Protein AF-A0A966CEV7-F1 (afdb_monomer)

Solvent-accessible surface area (backbone atoms only — not comparable to full-atom values): 8038 Å² total; per-residue (Å²): 135,84,71,71,87,75,64,82,84,81,87,84,82,66,83,84,57,85,49,71,55,57,51,48,42,56,50,51,54,57,57,72,70,43,98,61,86,79,63,83,60,47,79,41,91,29,47,68,70,46,43,52,49,51,46,52,55,30,58,78,68,70,49,92,58,48,44,35,20,41,31,73,88,71,55,26,42,35,39,64,58,75,40,73,43,98,85,72,44,80,38,60,55,68,48,66,74,73,73,96,43,69,70,57,53,52,53,49,52,53,50,51,49,53,49,50,57,50,52,57,50,56,53,54,53,54,58,63,72,76,106

Nearest PDB structures (foldseek):
  2nrw-assembly1_A  TM=8.795E-01  e=1.402E-06  Thermotoga maritima
  2nrx-assembly1_A  TM=8.727E-01  e=5.107E-06  Thermotoga maritima
  8b0q-assembly1_A  TM=8.334E-01  e=4.788E-06  Deinococcus radiodurans R1 = ATCC 13939 = DSM 20539
  2nrx-assembly2_B  TM=8.835E-01  e=5.812E-06  Thermotoga maritima
  2nrz-assembly2_B  TM=8.912E-01  e=9.137E-06  Thermotoga maritima

Structure (mmCIF, N/CA/C/O backbone):
data_AF-A0A966CEV7-F1
#
_entry.id   AF-A0A966CEV7-F1
#
loop_
_atom_site.group_PDB
_atom_site.id
_atom_site.type_symbol
_atom_site.label_atom_id
_atom_site.label_alt_id
_atom_site.label_comp_id
_atom_site.label_asym_id
_atom_site.label_entity_id
_atom_site.label_seq_id
_atom_site.pdbx_PDB_ins_code
_atom_site.Cartn_x
_atom_site.Cartn_y
_atom_site.Cartn_z
_atom_site.occupancy
_atom_site.B_iso_or_equiv
_atom_site.auth_seq_id
_atom_site.auth_comp_id
_atom_site.auth_asym_id
_atom_site.auth_atom_id
_atom_site.pdbx_PDB_model_num
ATOM 1 N N . TYR A 1 1 ? -16.537 -8.582 -8.380 1.00 64.12 1 TYR A N 1
ATOM 2 C CA . TYR A 1 1 ? -16.911 -7.346 -7.653 1.00 64.12 1 TYR A CA 1
ATOM 3 C C . TYR A 1 1 ? -16.034 -7.184 -6.419 1.00 64.12 1 TYR A C 1
ATOM 5 O O . TYR A 1 1 ? -15.551 -8.186 -5.912 1.00 64.12 1 TYR A O 1
ATOM 13 N N . VAL A 1 2 ? -15.790 -5.951 -5.955 1.00 87.06 2 VAL A N 1
ATOM 14 C CA . VAL A 1 2 ? -14.938 -5.692 -4.777 1.00 87.06 2 VAL A CA 1
ATOM 15 C C . VAL A 1 2 ? -15.721 -5.928 -3.481 1.00 87.06 2 VAL A C 1
ATOM 17 O O . VAL A 1 2 ? -16.786 -5.338 -3.298 1.00 87.06 2 VAL A O 1
ATOM 20 N N . ASP A 1 3 ? -15.185 -6.737 -2.564 1.00 93.75 3 ASP A N 1
ATOM 21 C CA . ASP A 1 3 ? -15.786 -6.955 -1.242 1.00 93.75 3 ASP A CA 1
ATOM 22 C C . ASP A 1 3 ? -15.453 -5.800 -0.280 1.00 93.75 3 ASP A C 1
ATOM 24 O O . ASP A 1 3 ? -14.403 -5.750 0.367 1.00 93.75 3 ASP A O 1
ATOM 28 N N . LYS A 1 4 ? -16.385 -4.848 -0.173 1.00 93.31 4 LYS A N 1
ATOM 29 C CA . LYS A 1 4 ? -16.250 -3.661 0.684 1.00 93.31 4 LYS A CA 1
ATOM 30 C C . LYS A 1 4 ? -16.255 -3.993 2.182 1.00 93.31 4 LYS A C 1
ATOM 32 O O . LYS A 1 4 ? -15.775 -3.175 2.968 1.00 93.31 4 LYS A O 1
ATOM 37 N N . LYS A 1 5 ? -16.753 -5.168 2.602 1.00 95.12 5 LYS A N 1
ATOM 38 C CA . LYS A 1 5 ? -16.759 -5.582 4.022 1.00 95.12 5 LYS A CA 1
ATOM 39 C C . LYS A 1 5 ? -15.344 -5.859 4.538 1.00 95.12 5 LYS A C 1
ATOM 41 O O . LYS A 1 5 ? -15.085 -5.751 5.738 1.00 95.12 5 LYS A O 1
ATOM 46 N N . GLN A 1 6 ? -14.403 -6.147 3.639 1.00 94.62 6 GLN A N 1
ATOM 47 C CA . GLN A 1 6 ? -12.996 -6.385 3.972 1.00 94.62 6 GLN A CA 1
ATOM 48 C C . GLN A 1 6 ? -12.175 -5.098 4.115 1.00 94.62 6 GLN A C 1
ATOM 50 O O . GLN A 1 6 ? -10.991 -5.150 4.447 1.00 94.62 6 GLN A O 1
ATOM 55 N N . TYR A 1 7 ? -12.768 -3.922 3.890 1.00 95.38 7 TYR A N 1
ATOM 56 C CA . TYR A 1 7 ? -12.031 -2.668 4.005 1.00 95.38 7 TYR A CA 1
ATOM 57 C C . TYR A 1 7 ? -11.647 -2.387 5.454 1.00 95.38 7 TYR A C 1
ATOM 59 O O . TYR A 1 7 ? -12.412 -2.625 6.391 1.00 95.38 7 TYR A O 1
ATOM 67 N N . ARG A 1 8 ? -10.435 -1.868 5.645 1.00 94.62 8 ARG A N 1
ATOM 68 C CA . ARG A 1 8 ? -9.874 -1.551 6.960 1.00 94.62 8 ARG A CA 1
ATOM 69 C C . ARG A 1 8 ? -9.186 -0.197 6.906 1.00 94.62 8 ARG A C 1
ATOM 71 O O . ARG A 1 8 ? -8.634 0.185 5.878 1.00 94.62 8 ARG A O 1
ATOM 78 N N . ARG A 1 9 ? -9.219 0.524 8.024 1.00 93.31 9 ARG A N 1
ATOM 79 C CA . ARG A 1 9 ? -8.486 1.777 8.227 1.00 93.31 9 ARG A CA 1
ATOM 80 C C . ARG A 1 9 ? -7.584 1.612 9.432 1.00 93.31 9 ARG A C 1
ATOM 82 O O . ARG A 1 9 ? -8.012 1.069 10.445 1.00 93.31 9 ARG A O 1
ATOM 89 N N . PHE A 1 10 ? -6.364 2.111 9.321 1.00 93.00 10 PHE A N 1
ATOM 90 C CA . PHE A 1 10 ? -5.415 2.138 10.420 1.00 93.00 10 PHE A CA 1
ATOM 91 C C . PHE A 1 10 ? -5.217 3.594 10.817 1.00 93.00 10 PHE A C 1
ATOM 93 O O . PHE A 1 10 ? -4.727 4.395 10.025 1.00 93.00 10 PHE A O 1
ATOM 100 N N . LYS A 1 11 ? -5.659 3.954 12.025 1.00 90.69 11 LYS A N 1
ATOM 101 C CA . LYS A 1 11 ? -5.344 5.260 12.602 1.00 90.69 11 LYS A CA 1
ATOM 102 C C . LYS A 1 11 ? -3.894 5.228 13.083 1.00 90.69 11 LYS A C 1
ATOM 104 O O . LYS A 1 11 ? -3.511 4.309 13.815 1.00 90.69 11 LYS A O 1
ATOM 109 N N . ILE A 1 12 ? -3.127 6.223 12.657 1.00 89.94 12 ILE A N 1
ATOM 110 C CA . ILE A 1 12 ? -1.740 6.434 13.061 1.00 89.94 12 ILE A CA 1
ATOM 111 C C . ILE A 1 12 ? -1.771 7.439 14.206 1.00 89.94 12 ILE A C 1
ATOM 113 O O . ILE A 1 12 ? -2.173 8.582 14.013 1.00 89.94 12 ILE A O 1
ATOM 117 N N . ASN A 1 13 ? -1.413 6.987 15.406 1.00 82.44 13 ASN A N 1
ATOM 118 C CA . ASN A 1 13 ? -1.429 7.822 16.613 1.00 82.44 13 ASN A CA 1
ATOM 119 C C . ASN A 1 13 ? -0.031 8.336 16.987 1.00 82.44 13 ASN A C 1
ATOM 121 O O . ASN A 1 13 ? 0.094 9.196 17.852 1.00 82.44 13 ASN A O 1
ATOM 125 N N . ASN A 1 14 ? 1.022 7.805 16.360 1.00 87.88 14 ASN A N 1
ATOM 126 C CA . ASN A 1 14 ? 2.389 8.200 16.659 1.00 87.88 14 ASN A CA 1
ATOM 127 C C . ASN A 1 14 ? 2.750 9.489 15.910 1.00 87.88 14 ASN A C 1
ATOM 129 O O . ASN A 1 14 ? 3.064 9.458 14.721 1.00 87.88 14 ASN A O 1
ATOM 133 N N . GLN A 1 15 ? 2.732 10.608 16.632 1.00 82.56 15 GLN A N 1
ATOM 134 C CA . GLN A 1 15 ? 3.059 11.934 16.100 1.00 82.56 15 GLN A CA 1
ATOM 135 C C . GLN A 1 15 ? 4.540 12.094 15.720 1.00 82.56 15 GLN A C 1
ATOM 137 O O . GLN A 1 15 ? 4.880 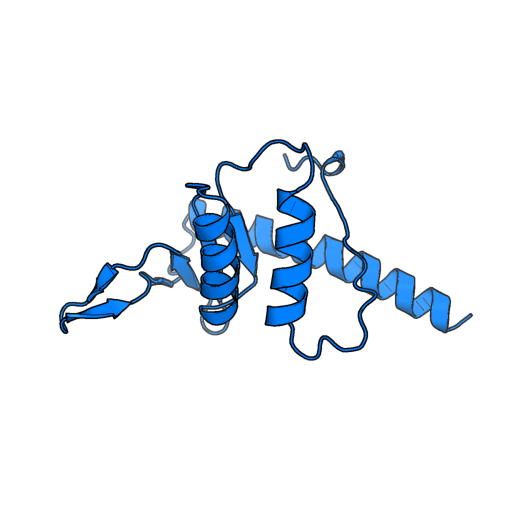13.026 15.002 1.00 82.56 15 GLN A O 1
ATOM 142 N N . LYS A 1 16 ? 5.423 11.178 16.150 1.00 90.12 16 LYS A N 1
ATOM 143 C CA . LYS A 1 16 ? 6.845 11.201 15.779 1.00 90.12 16 LYS A CA 1
ATOM 144 C C . LYS A 1 16 ? 7.101 10.736 14.339 1.00 90.12 16 LYS A C 1
ATOM 146 O O . LYS A 1 16 ? 8.191 10.971 13.837 1.00 90.12 16 LYS A O 1
ATOM 151 N N . LEU A 1 17 ? 6.140 10.071 13.684 1.00 90.50 17 LEU A N 1
ATOM 152 C CA . LEU A 1 17 ? 6.301 9.588 12.305 1.00 90.50 17 LEU A CA 1
ATOM 153 C C . LEU A 1 17 ? 6.109 10.736 11.312 1.00 90.50 17 LEU A C 1
ATOM 155 O O . LEU A 1 17 ? 4.987 11.209 11.108 1.00 90.50 17 LEU A O 1
ATOM 159 N N . GLN A 1 18 ? 7.191 11.155 10.665 1.00 86.81 18 GLN A N 1
ATOM 160 C CA . GLN A 1 18 ? 7.193 12.348 9.820 1.00 86.81 18 GLN A CA 1
ATOM 161 C C . GLN A 1 18 ? 6.856 12.006 8.367 1.00 86.81 18 GLN A C 1
ATOM 163 O O . GLN A 1 18 ? 6.082 12.717 7.719 1.00 86.81 18 GLN A O 1
ATOM 168 N N . SER A 1 19 ? 7.354 10.872 7.872 1.00 92.06 19 SER A N 1
ATOM 169 C CA . SER A 1 19 ? 7.233 10.472 6.470 1.00 92.06 19 SER A CA 1
ATOM 170 C C . SER A 1 19 ? 6.105 9.467 6.208 1.00 92.06 19 SER A C 1
ATOM 172 O O . SER A 1 19 ? 5.719 8.665 7.062 1.00 92.06 19 SER A O 1
ATOM 174 N N . ASP A 1 20 ? 5.602 9.455 4.971 1.00 89.81 20 ASP A N 1
ATOM 175 C CA . ASP A 1 20 ? 4.625 8.454 4.521 1.00 89.81 20 ASP A CA 1
ATOM 176 C C . ASP A 1 20 ? 5.190 7.030 4.524 1.00 89.81 20 ASP A C 1
ATOM 178 O O . ASP A 1 20 ? 4.448 6.070 4.720 1.00 89.81 20 ASP A O 1
ATOM 182 N N . VAL A 1 21 ? 6.503 6.885 4.336 1.00 94.44 21 VAL A N 1
ATOM 183 C CA . VAL A 1 21 ? 7.186 5.587 4.348 1.00 94.44 21 VAL A CA 1
ATOM 184 C C . VAL A 1 21 ? 7.180 4.984 5.753 1.00 94.44 21 VAL A C 1
ATOM 186 O O . VAL A 1 21 ? 6.824 3.818 5.917 1.00 94.44 21 VAL A O 1
ATOM 189 N N . GLU A 1 22 ? 7.485 5.775 6.782 1.00 95.00 22 GLU A N 1
ATOM 190 C CA . GLU A 1 22 ? 7.432 5.319 8.177 1.00 95.00 22 GLU A CA 1
ATOM 191 C C . GLU A 1 22 ? 6.006 4.960 8.606 1.00 95.00 22 GLU A C 1
ATOM 193 O O . GLU A 1 22 ? 5.768 3.932 9.244 1.00 95.00 22 GLU A O 1
ATOM 198 N N . ARG A 1 23 ? 5.038 5.791 8.208 1.00 94.94 23 ARG A N 1
ATOM 199 C CA . ARG A 1 23 ? 3.609 5.540 8.421 1.00 94.94 23 ARG A CA 1
ATOM 200 C C . ARG A 1 23 ? 3.164 4.234 7.761 1.00 94.94 23 ARG A C 1
ATOM 202 O O . ARG A 1 23 ? 2.482 3.421 8.383 1.00 94.94 23 ARG A O 1
ATOM 209 N N . LEU A 1 24 ? 3.590 3.989 6.522 1.00 95.12 24 LEU A N 1
ATOM 210 C CA . LEU A 1 24 ? 3.307 2.745 5.811 1.00 95.12 24 LEU A CA 1
ATOM 211 C C . LEU A 1 24 ? 3.943 1.532 6.502 1.00 95.12 24 LEU A C 1
ATOM 213 O O . LEU A 1 24 ? 3.285 0.500 6.637 1.00 95.12 24 LEU A O 1
ATOM 217 N N . HIS A 1 25 ? 5.188 1.657 6.967 1.00 95.69 25 HIS A N 1
ATOM 218 C CA . HIS A 1 25 ? 5.882 0.604 7.707 1.00 95.69 25 HIS A CA 1
ATOM 219 C C . HIS A 1 25 ? 5.101 0.179 8.963 1.00 95.69 25 HIS A C 1
ATOM 221 O O . HIS A 1 25 ? 4.845 -1.010 9.173 1.00 95.69 25 HIS A O 1
ATOM 227 N N . GLU A 1 26 ? 4.667 1.150 9.773 1.00 96.19 26 GLU A N 1
ATOM 228 C CA . GLU A 1 26 ? 3.883 0.916 10.994 1.00 96.19 26 GLU A CA 1
ATOM 229 C C . GLU A 1 26 ? 2.555 0.206 10.699 1.00 96.19 26 GLU A C 1
ATOM 231 O O . GLU A 1 26 ? 2.248 -0.832 11.301 1.00 96.19 26 GLU A O 1
ATOM 236 N N . VAL A 1 27 ? 1.799 0.708 9.718 1.00 96.00 27 VAL A N 1
ATOM 237 C CA . VAL A 1 27 ? 0.527 0.109 9.289 1.00 96.00 27 VAL A CA 1
ATOM 238 C C . VAL A 1 27 ? 0.723 -1.321 8.793 1.00 96.00 27 VAL A C 1
ATOM 240 O O . VAL A 1 27 ? -0.038 -2.218 9.168 1.00 96.00 27 VAL A O 1
ATOM 243 N N . MET A 1 28 ? 1.746 -1.563 7.974 1.00 96.44 28 MET A N 1
ATOM 244 C CA . MET A 1 28 ? 1.985 -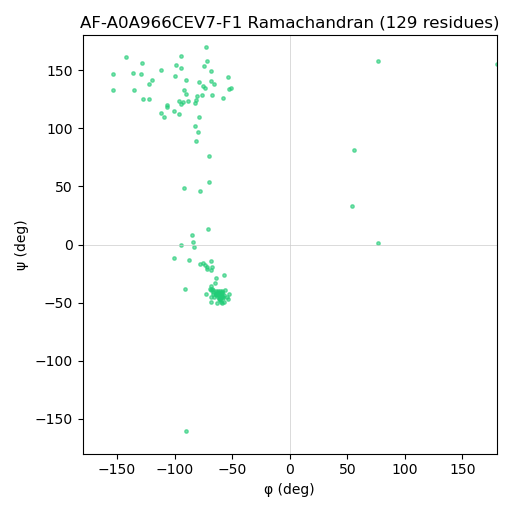2.875 7.376 1.00 96.44 28 MET A CA 1
ATOM 245 C C . MET A 1 28 ? 2.397 -3.919 8.409 1.00 96.44 28 MET A C 1
ATOM 247 O O . MET A 1 28 ? 1.874 -5.036 8.375 1.00 96.44 28 MET A O 1
ATOM 251 N N . ARG A 1 29 ? 3.224 -3.553 9.397 1.00 95.69 29 ARG A N 1
ATOM 252 C CA . ARG A 1 29 ? 3.510 -4.441 10.535 1.00 95.69 29 ARG A CA 1
ATOM 253 C C . ARG A 1 29 ? 2.253 -4.782 11.322 1.00 95.69 29 ARG A C 1
ATOM 255 O O . ARG A 1 29 ? 2.019 -5.951 11.626 1.00 95.69 29 ARG A O 1
ATOM 262 N N . ARG A 1 30 ? 1.416 -3.786 11.631 1.00 96.00 30 ARG A N 1
ATOM 263 C CA . ARG A 1 30 ? 0.160 -4.011 12.364 1.00 96.00 30 ARG A CA 1
ATOM 264 C C . ARG A 1 30 ? -0.800 -4.905 11.596 1.00 96.00 30 ARG A C 1
ATOM 266 O O . ARG A 1 30 ? -1.373 -5.805 12.204 1.00 96.00 30 ARG A O 1
ATOM 273 N N . ARG A 1 31 ? -0.948 -4.694 10.283 1.00 96.06 31 ARG A N 1
ATOM 274 C CA . ARG A 1 31 ? -1.766 -5.538 9.399 1.00 96.06 31 ARG A CA 1
ATOM 275 C C . ARG A 1 31 ? -1.276 -6.983 9.411 1.00 96.06 31 ARG A C 1
ATOM 277 O O . ARG A 1 31 ? -2.083 -7.886 9.585 1.00 96.06 31 ARG A O 1
ATOM 284 N N . LEU A 1 32 ? 0.023 -7.209 9.215 1.00 95.69 32 LEU A N 1
ATOM 285 C CA . LEU A 1 32 ? 0.576 -8.559 9.069 1.00 95.69 32 LEU A CA 1
ATOM 286 C C . LEU A 1 32 ? 0.599 -9.362 10.376 1.00 95.69 32 LEU A C 1
ATOM 288 O O . LEU A 1 32 ? 0.633 -10.590 10.304 1.00 95.69 32 LEU A O 1
ATOM 292 N N . ARG A 1 33 ? 0.514 -8.695 11.534 1.00 94.25 33 ARG A N 1
ATOM 293 C CA . ARG A 1 33 ? 0.309 -9.324 12.850 1.00 94.25 33 ARG A CA 1
ATOM 294 C C . ARG A 1 33 ? -1.138 -9.742 13.125 1.00 94.25 33 ARG A C 1
ATOM 296 O O . ARG A 1 33 ? -1.361 -10.524 14.040 1.00 94.25 33 ARG A O 1
ATOM 303 N N . GLN A 1 34 ? -2.118 -9.228 12.379 1.00 94.75 34 GLN A N 1
ATOM 304 C CA . GLN A 1 34 ? -3.502 -9.683 12.527 1.00 94.75 34 GLN A CA 1
ATOM 305 C C . GLN A 1 34 ? -3.645 -11.123 12.024 1.00 94.75 34 GLN A C 1
ATOM 307 O O . GLN A 1 34 ? -3.002 -11.504 11.040 1.00 94.75 34 GLN A O 1
ATOM 312 N N . ASN A 1 35 ? -4.565 -11.882 12.622 1.00 94.19 35 ASN A N 1
ATOM 313 C CA . ASN A 1 35 ? -4.965 -13.206 12.136 1.00 94.19 35 ASN A CA 1
ATOM 314 C C . ASN A 1 35 ? -5.927 -13.108 10.933 1.00 94.19 35 ASN A C 1
ATOM 316 O O . ASN A 1 35 ? -6.998 -13.707 10.907 1.00 94.19 35 ASN A O 1
ATOM 320 N N . TRP A 1 36 ? -5.596 -12.251 9.968 1.00 94.88 36 TRP A N 1
ATOM 321 C CA . TRP A 1 36 ? -6.345 -12.113 8.723 1.00 94.88 36 TRP A CA 1
ATOM 322 C C . TRP A 1 36 ? -5.723 -12.992 7.638 1.00 94.88 36 TRP A C 1
ATOM 324 O O . TRP A 1 36 ? -4.500 -13.187 7.653 1.00 94.88 36 TRP A O 1
ATOM 334 N N . PRO A 1 37 ? -6.523 -13.455 6.660 1.00 94.06 37 PRO A N 1
ATOM 335 C CA . PRO A 1 37 ? -5.996 -14.135 5.488 1.00 94.06 37 PRO A CA 1
ATOM 336 C C . PRO A 1 37 ? -4.879 -13.320 4.834 1.00 94.06 37 PRO A C 1
ATOM 338 O O . PRO A 1 37 ? -4.979 -12.095 4.668 1.00 94.06 37 PRO A O 1
ATOM 341 N N . LYS A 1 38 ? -3.788 -14.001 4.483 1.00 95.19 38 LYS A N 1
ATOM 342 C CA . LYS A 1 38 ? -2.693 -13.378 3.744 1.00 95.19 38 LYS A CA 1
ATOM 343 C C . LYS A 1 38 ? -3.149 -13.178 2.296 1.00 95.19 38 LYS A C 1
ATOM 345 O O . LYS A 1 38 ? -3.763 -14.084 1.744 1.00 95.19 38 LYS A O 1
ATOM 350 N N . PRO A 1 39 ? -2.909 -12.004 1.694 1.00 95.81 39 PRO A N 1
ATOM 351 C CA . PRO A 1 39 ? -3.261 -11.800 0.299 1.00 95.81 39 PRO A CA 1
ATOM 352 C C . PRO A 1 39 ? -2.278 -12.537 -0.611 1.00 95.81 39 PRO A C 1
ATOM 354 O O . PRO A 1 39 ? -1.100 -12.659 -0.277 1.00 95.81 39 PRO A O 1
ATOM 357 N N . ASP A 1 40 ? -2.739 -12.907 -1.800 1.00 96.88 40 ASP A N 1
ATOM 358 C CA . ASP A 1 40 ? -1.880 -13.453 -2.857 1.00 96.88 40 ASP A CA 1
ATOM 359 C C . ASP A 1 40 ? -1.006 -12.377 -3.524 1.00 96.88 40 ASP A C 1
ATOM 361 O O . ASP A 1 40 ? -0.016 -12.680 -4.185 1.00 96.88 40 ASP A O 1
ATOM 365 N N . LEU A 1 41 ? -1.368 -11.100 -3.362 1.00 96.38 41 LEU A N 1
ATOM 366 C CA . LEU A 1 41 ? -0.647 -9.956 -3.912 1.00 96.38 41 LEU A CA 1
ATOM 367 C C . LEU A 1 41 ? -0.878 -8.705 -3.061 1.00 96.38 41 LEU A C 1
ATOM 369 O O . LEU A 1 41 ? -2.016 -8.331 -2.767 1.00 96.38 41 LEU A O 1
ATOM 373 N N . PHE A 1 42 ? 0.203 -8.000 -2.739 1.00 97.19 42 PHE A N 1
ATOM 374 C CA . PHE A 1 42 ? 0.139 -6.619 -2.277 1.00 97.19 42 PHE A CA 1
ATOM 375 C C . PHE A 1 42 ? 0.263 -5.640 -3.444 1.00 97.19 42 PHE A C 1
ATOM 377 O O . PHE A 1 42 ? 1.173 -5.738 -4.266 1.00 97.19 42 PHE A O 1
ATOM 384 N N . ILE A 1 43 ? -0.630 -4.652 -3.468 1.00 95.94 43 ILE A N 1
ATOM 385 C CA . ILE A 1 43 ? -0.598 -3.515 -4.390 1.00 95.94 43 ILE A CA 1
ATOM 386 C C . ILE A 1 43 ? -0.548 -2.248 -3.542 1.00 95.94 43 ILE A C 1
ATOM 388 O O . ILE A 1 43 ? -1.418 -2.051 -2.692 1.00 95.94 43 ILE A O 1
ATOM 392 N N . ILE A 1 44 ? 0.446 -1.393 -3.770 1.00 95.12 44 ILE A N 1
ATOM 393 C CA . ILE A 1 44 ? 0.578 -0.112 -3.066 1.00 95.12 44 ILE A CA 1
ATOM 394 C C . ILE A 1 44 ? 0.538 1.071 -4.030 1.00 95.12 44 ILE A C 1
ATOM 396 O O . ILE A 1 44 ? 1.114 1.008 -5.112 1.00 95.12 44 ILE A O 1
ATOM 400 N N . ASP A 1 45 ? -0.107 2.170 -3.634 1.00 92.06 45 ASP A N 1
ATOM 401 C CA . ASP A 1 45 ? 0.041 3.458 -4.326 1.00 92.06 45 ASP A CA 1
ATOM 402 C C . ASP A 1 45 ? 1.331 4.116 -3.823 1.00 92.06 45 ASP A C 1
ATOM 404 O O . ASP A 1 45 ? 1.353 4.781 -2.790 1.00 92.06 45 ASP A O 1
ATOM 408 N N . GLY A 1 46 ? 2.446 3.817 -4.483 1.00 91.12 46 GLY A N 1
ATOM 409 C CA . GLY A 1 46 ? 3.774 4.149 -3.987 1.00 91.12 46 GLY A CA 1
ATOM 410 C C . GLY A 1 46 ? 4.885 3.692 -4.924 1.00 91.12 46 GLY A C 1
ATOM 411 O O . GLY A 1 46 ? 4.725 2.770 -5.727 1.00 91.12 46 GLY A O 1
ATOM 412 N N . GLY A 1 47 ? 6.021 4.377 -4.822 1.00 92.94 47 GLY A N 1
ATOM 413 C CA . GLY A 1 47 ? 7.223 4.099 -5.593 1.00 92.94 47 GLY A CA 1
ATOM 414 C C . GLY A 1 47 ? 8.157 3.103 -4.904 1.00 92.94 47 GLY A C 1
ATOM 415 O O . GLY A 1 47 ? 7.776 2.363 -3.999 1.00 92.94 47 GLY A O 1
ATOM 416 N N . ARG A 1 48 ? 9.423 3.117 -5.336 1.00 93.06 48 ARG A N 1
ATOM 417 C CA . ARG A 1 48 ? 10.478 2.239 -4.804 1.00 93.06 48 ARG A CA 1
ATOM 418 C C . ARG A 1 48 ? 10.641 2.329 -3.276 1.00 93.06 48 ARG A C 1
ATOM 420 O O . ARG A 1 48 ? 10.647 1.262 -2.674 1.00 93.06 48 ARG A O 1
ATOM 427 N N . PRO A 1 49 ? 10.667 3.521 -2.636 1.00 94.06 49 PRO A N 1
ATOM 428 C CA . PRO A 1 49 ? 10.841 3.603 -1.183 1.00 94.06 49 PRO A CA 1
ATOM 429 C C . PRO A 1 49 ? 9.770 2.824 -0.410 1.00 94.06 49 PRO A C 1
ATOM 431 O O . PRO A 1 49 ? 10.082 2.070 0.503 1.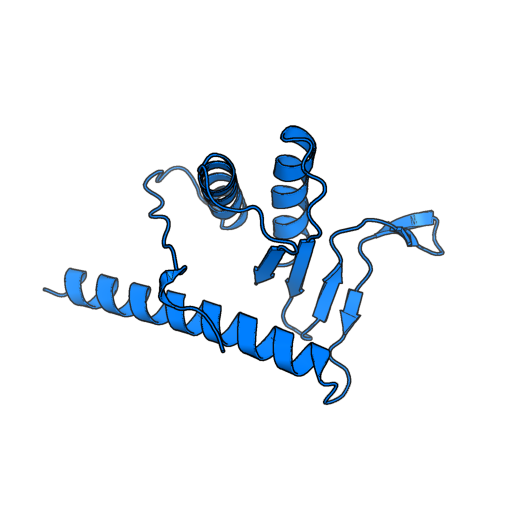00 94.06 49 PRO A O 1
ATOM 434 N N . GLN A 1 50 ? 8.504 2.936 -0.823 1.00 95.50 50 GLN A N 1
ATOM 435 C CA . GLN A 1 50 ? 7.399 2.211 -0.198 1.00 95.50 50 GLN A CA 1
ATOM 436 C C . GLN A 1 50 ? 7.491 0.694 -0.430 1.00 95.50 50 GLN A C 1
ATOM 438 O O . GLN A 1 50 ? 7.186 -0.086 0.473 1.00 95.50 50 GLN A O 1
ATOM 443 N N . ILE A 1 51 ? 7.922 0.269 -1.624 1.00 95.88 51 ILE A N 1
ATOM 444 C CA . ILE A 1 51 ? 8.135 -1.149 -1.945 1.00 95.88 51 ILE A CA 1
ATOM 445 C C . ILE A 1 51 ? 9.235 -1.738 -1.066 1.00 95.88 51 ILE A C 1
ATOM 447 O O . ILE A 1 51 ? 9.023 -2.786 -0.460 1.00 95.88 51 ILE A O 1
ATOM 451 N N . ASP A 1 52 ? 10.387 -1.070 -0.990 1.00 94.88 52 ASP A N 1
ATOM 452 C CA . ASP A 1 52 ? 11.536 -1.528 -0.206 1.00 94.88 52 ASP A CA 1
ATOM 453 C C . ASP A 1 52 ? 11.155 -1.700 1.267 1.00 94.88 52 ASP A C 1
ATOM 455 O O . ASP A 1 52 ? 11.415 -2.744 1.862 1.00 94.88 52 ASP A O 1
ATOM 459 N N . THR A 1 53 ? 10.436 -0.731 1.831 1.00 95.94 53 THR A N 1
ATOM 460 C CA . THR A 1 53 ? 9.954 -0.791 3.213 1.00 95.94 53 THR A CA 1
ATOM 461 C C . THR A 1 53 ? 9.026 -1.971 3.484 1.00 95.94 53 THR A C 1
ATOM 463 O O . THR A 1 53 ? 9.168 -2.638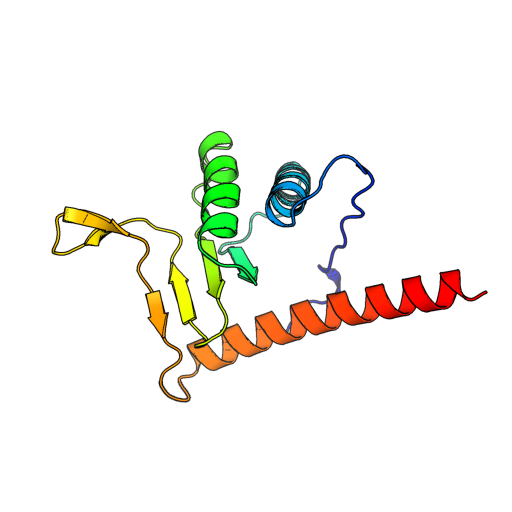 4.506 1.00 95.94 53 THR A O 1
ATOM 466 N N . ILE A 1 54 ? 8.072 -2.257 2.594 1.00 96.44 54 ILE A N 1
ATOM 467 C CA . ILE A 1 54 ? 7.183 -3.414 2.779 1.00 96.44 54 ILE A CA 1
ATOM 468 C C . ILE A 1 54 ? 7.954 -4.714 2.612 1.00 96.44 54 ILE A C 1
ATOM 470 O O . ILE A 1 54 ? 7.710 -5.669 3.348 1.00 96.44 54 ILE A O 1
ATOM 474 N N . LYS A 1 55 ? 8.886 -4.749 1.664 1.00 95.19 55 LYS A N 1
ATOM 475 C CA . LYS A 1 55 ? 9.696 -5.928 1.404 1.00 95.19 55 LYS A CA 1
ATOM 476 C C . LYS A 1 55 ? 10.547 -6.314 2.609 1.00 95.19 55 LYS A C 1
ATOM 478 O O . LYS A 1 55 ? 10.531 -7.481 2.971 1.00 95.19 55 LYS A O 1
ATOM 483 N N . LEU A 1 56 ? 11.159 -5.341 3.288 1.00 95.12 56 LEU A N 1
ATOM 484 C CA . LEU A 1 56 ? 11.860 -5.576 4.556 1.00 95.12 56 LEU A CA 1
ATOM 485 C C . LEU A 1 56 ? 10.955 -6.275 5.582 1.00 95.12 56 LEU A C 1
ATOM 487 O O . LEU A 1 56 ? 11.345 -7.283 6.159 1.00 95.12 56 LEU A O 1
ATOM 491 N N . ILE A 1 57 ? 9.712 -5.807 5.751 1.00 96.94 57 ILE A N 1
ATOM 492 C CA . ILE A 1 57 ? 8.755 -6.437 6.676 1.00 96.94 57 ILE A CA 1
ATOM 493 C C . ILE A 1 57 ? 8.410 -7.868 6.239 1.00 96.94 57 ILE A C 1
ATOM 495 O O . ILE A 1 57 ? 8.303 -8.760 7.079 1.00 96.94 57 ILE A O 1
ATOM 499 N N . LEU A 1 58 ? 8.185 -8.094 4.941 1.00 96.50 58 LEU A N 1
ATOM 500 C CA . LEU A 1 58 ? 7.871 -9.426 4.420 1.00 96.50 58 LEU A CA 1
ATOM 501 C C . LEU A 1 58 ? 9.040 -10.395 4.625 1.00 96.50 58 LEU A C 1
ATOM 503 O O . LEU A 1 58 ? 8.805 -11.517 5.070 1.00 96.50 58 LEU A O 1
ATOM 507 N N . ASP A 1 59 ? 10.269 -9.949 4.371 1.00 95.00 59 ASP A N 1
ATOM 508 C CA . ASP A 1 59 ? 11.487 -10.742 4.536 1.00 95.00 59 ASP A CA 1
ATOM 509 C C . ASP A 1 59 ? 11.727 -11.086 6.017 1.00 95.00 59 ASP A C 1
ATOM 511 O O . ASP A 1 59 ? 11.947 -12.252 6.349 1.00 95.00 59 ASP A O 1
ATOM 515 N N . GLU A 1 60 ? 11.578 -10.118 6.928 1.00 96.50 60 GLU A N 1
ATOM 516 C CA . GLU A 1 60 ? 11.662 -10.347 8.379 1.00 96.50 60 GLU A CA 1
ATOM 517 C C . GLU A 1 60 ? 10.634 -11.371 8.880 1.00 96.50 60 GLU A C 1
ATOM 519 O O . GLU A 1 60 ? 10.934 -12.206 9.733 1.00 96.50 60 GLU A O 1
ATOM 524 N N . LEU A 1 61 ? 9.413 -11.321 8.341 1.00 95.56 61 LEU A N 1
ATOM 525 C CA . LEU A 1 61 ? 8.340 -12.256 8.679 1.00 95.56 61 LEU A CA 1
ATOM 526 C C . LEU A 1 61 ? 8.408 -13.561 7.871 1.00 95.56 61 LEU A C 1
ATOM 528 O O . LEU A 1 61 ? 7.533 -14.413 8.028 1.00 95.56 61 LEU A O 1
ATOM 532 N N . LYS A 1 62 ? 9.420 -13.724 7.006 1.00 96.19 62 LYS A N 1
ATOM 533 C CA . LYS A 1 62 ? 9.602 -14.871 6.101 1.00 96.19 62 LYS A CA 1
ATOM 534 C C . LYS A 1 62 ? 8.375 -15.143 5.213 1.00 96.19 62 LYS A C 1
ATOM 536 O O . LYS A 1 62 ? 8.078 -16.288 4.870 1.00 96.19 62 LYS A O 1
ATOM 541 N N . LEU A 1 63 ? 7.657 -14.090 4.821 1.00 95.88 63 LEU A N 1
ATOM 542 C CA . LEU A 1 63 ? 6.459 -14.153 3.985 1.00 95.88 63 LEU A CA 1
ATOM 543 C C . LEU A 1 63 ? 6.811 -13.945 2.509 1.00 95.88 63 LEU A C 1
ATOM 545 O O . LEU A 1 63 ? 7.277 -12.884 2.108 1.00 95.88 63 LEU A O 1
ATOM 549 N N . LYS A 1 64 ? 6.497 -14.929 1.665 1.00 94.81 64 LYS A N 1
ATOM 550 C CA . LYS A 1 64 ? 6.755 -14.881 0.214 1.00 94.81 64 LYS A CA 1
ATOM 551 C C . LYS A 1 64 ? 5.568 -14.315 -0.574 1.00 94.81 64 LYS A C 1
ATOM 553 O O . LYS A 1 64 ? 5.128 -14.918 -1.547 1.00 94.81 64 LYS A O 1
ATOM 558 N N . ILE A 1 65 ? 5.028 -13.177 -0.139 1.00 96.94 65 ILE A N 1
ATOM 559 C CA . ILE A 1 65 ? 3.873 -12.545 -0.793 1.00 96.94 65 ILE A CA 1
ATOM 560 C C . ILE A 1 65 ? 4.370 -11.596 -1.897 1.00 96.94 65 ILE A C 1
ATOM 562 O O . ILE A 1 65 ? 5.150 -10.686 -1.602 1.00 96.94 65 ILE A O 1
ATOM 566 N N . PRO A 1 66 ? 3.933 -11.762 -3.158 1.00 96.75 66 PRO A N 1
ATOM 567 C CA . PRO A 1 66 ? 4.211 -10.813 -4.229 1.00 96.75 66 PRO A CA 1
ATOM 568 C C . PRO A 1 66 ? 3.797 -9.381 -3.873 1.00 96.75 66 PRO A C 1
ATOM 570 O O . PRO A 1 66 ? 2.768 -9.142 -3.242 1.00 96.75 66 PRO A O 1
ATOM 573 N N . LEU A 1 67 ? 4.587 -8.411 -4.327 1.00 97.12 67 LEU A N 1
ATOM 574 C CA . LEU A 1 67 ? 4.370 -6.990 -4.077 1.00 97.12 67 LEU A CA 1
ATOM 575 C C . LEU A 1 67 ? 4.566 -6.202 -5.369 1.00 97.12 67 LEU A C 1
ATOM 577 O O . LEU A 1 67 ? 5.571 -6.380 -6.059 1.00 97.12 67 LEU A O 1
ATOM 581 N N . ILE A 1 68 ? 3.637 -5.299 -5.665 1.00 96.69 68 ILE A N 1
ATOM 582 C CA . ILE A 1 68 ? 3.774 -4.298 -6.721 1.00 96.69 68 ILE A CA 1
ATOM 583 C C . ILE A 1 68 ? 3.447 -2.903 -6.186 1.00 96.69 68 ILE A C 1
ATOM 585 O O . ILE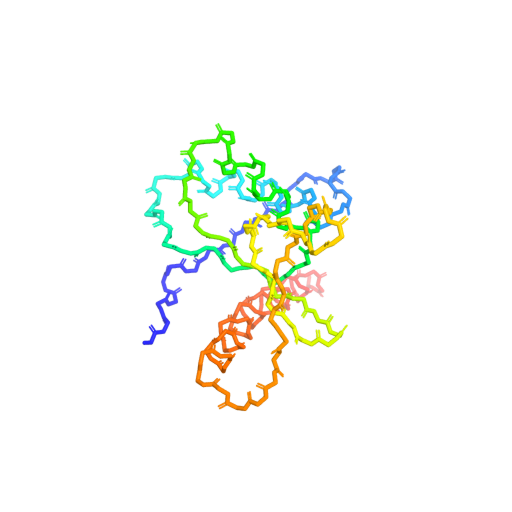 A 1 68 ? 2.574 -2.740 -5.332 1.00 96.69 68 ILE A O 1
ATOM 589 N N . GLY A 1 69 ? 4.129 -1.891 -6.713 1.00 95.75 69 GLY A N 1
ATOM 590 C CA . GLY A 1 69 ? 3.798 -0.486 -6.485 1.00 95.75 69 GLY A CA 1
ATOM 591 C C . GLY A 1 69 ? 3.276 0.186 -7.745 1.00 95.75 69 GLY A C 1
ATOM 592 O O . GLY A 1 69 ? 3.651 -0.181 -8.859 1.00 95.75 69 GLY A O 1
ATOM 593 N N . ILE A 1 70 ? 2.413 1.177 -7.568 1.00 94.31 70 ILE A N 1
ATOM 594 C CA . ILE A 1 70 ? 1.896 2.033 -8.630 1.00 94.31 70 ILE A CA 1
ATOM 595 C C . ILE A 1 70 ? 2.513 3.414 -8.439 1.00 94.31 70 ILE A C 1
ATOM 597 O O . ILE A 1 70 ? 2.194 4.122 -7.486 1.00 94.31 70 ILE A O 1
ATOM 601 N N . ALA A 1 71 ? 3.411 3.796 -9.344 1.00 91.69 71 ALA A N 1
ATOM 602 C CA . ALA A 1 71 ? 4.019 5.120 -9.356 1.00 91.69 71 ALA A CA 1
ATOM 603 C C . ALA A 1 71 ? 3.330 6.007 -10.395 1.00 91.69 71 ALA A C 1
ATOM 605 O O . ALA A 1 71 ? 2.944 5.532 -11.463 1.00 91.69 71 ALA A O 1
ATOM 606 N N . LYS A 1 72 ? 3.206 7.300 -10.084 1.00 86.25 72 LYS A N 1
ATOM 607 C CA . LYS A 1 72 ? 2.616 8.323 -10.961 1.00 86.25 72 LYS A CA 1
ATOM 608 C C . LYS A 1 72 ? 3.711 9.039 -11.767 1.00 86.25 72 LYS A C 1
ATOM 610 O O . LYS A 1 72 ? 4.884 9.010 -11.392 1.00 86.25 72 LYS A O 1
ATOM 615 N N . ARG A 1 73 ? 3.309 9.717 -12.849 1.00 82.81 73 ARG A N 1
ATOM 616 C CA . ARG A 1 73 ? 4.141 10.616 -13.687 1.00 82.81 73 ARG A CA 1
ATOM 617 C C . ARG A 1 73 ? 5.422 9.966 -14.264 1.00 82.81 73 ARG A C 1
ATOM 619 O O . ARG A 1 73 ? 6.507 10.153 -13.712 1.00 82.81 73 ARG A O 1
ATOM 626 N N . PRO A 1 74 ? 5.333 9.205 -15.371 1.00 83.88 74 PRO A N 1
ATOM 627 C CA . PRO A 1 74 ? 4.125 8.596 -15.939 1.00 83.88 74 PRO A CA 1
ATOM 628 C C . PRO A 1 74 ? 3.626 7.431 -15.074 1.00 83.88 74 PRO A C 1
ATOM 630 O O . PRO A 1 74 ? 4.405 6.834 -14.325 1.00 83.88 74 PRO A O 1
ATOM 633 N N . ASP A 1 75 ? 2.340 7.096 -15.195 1.00 85.62 75 ASP A N 1
ATOM 634 C CA . ASP A 1 75 ? 1.769 5.929 -14.519 1.00 85.62 75 ASP A CA 1
ATOM 635 C C . ASP A 1 75 ? 2.521 4.655 -14.929 1.00 85.62 75 ASP A C 1
ATOM 637 O O . ASP A 1 75 ? 2.679 4.354 -16.119 1.00 85.62 75 ASP A O 1
ATOM 641 N N . ARG A 1 76 ? 3.001 3.903 -13.933 1.00 91.19 76 ARG A N 1
ATOM 642 C CA . ARG A 1 76 ? 3.775 2.665 -14.116 1.00 91.19 76 ARG A CA 1
ATOM 643 C C . ARG A 1 76 ? 3.640 1.724 -12.925 1.00 91.19 76 ARG A C 1
ATOM 645 O O . ARG A 1 76 ? 3.519 2.168 -11.785 1.00 91.19 76 ARG A O 1
ATOM 652 N N . ILE A 1 77 ? 3.678 0.426 -13.205 1.00 94.00 77 ILE A N 1
ATOM 653 C CA . ILE A 1 77 ? 3.762 -0.639 -12.207 1.00 94.00 77 ILE A CA 1
ATOM 654 C C . ILE A 1 77 ? 5.237 -0.925 -11.950 1.00 94.00 77 ILE A C 1
ATOM 656 O O . ILE A 1 77 ? 5.996 -1.154 -12.887 1.00 94.00 77 ILE A O 1
ATOM 660 N N . ILE A 1 78 ? 5.635 -0.942 -10.686 1.00 94.81 78 ILE A N 1
ATOM 661 C CA . ILE A 1 78 ? 6.961 -1.363 -10.244 1.00 94.81 78 ILE A CA 1
ATOM 662 C C . ILE A 1 78 ? 6.807 -2.736 -9.593 1.00 94.81 78 ILE A C 1
ATOM 664 O O . ILE A 1 78 ? 6.070 -2.884 -8.618 1.00 94.81 78 ILE A O 1
ATOM 668 N N . ILE A 1 79 ? 7.487 -3.742 -10.134 1.00 95.06 79 ILE A N 1
ATOM 669 C CA . ILE A 1 79 ? 7.452 -5.109 -9.610 1.00 95.06 79 ILE A CA 1
ATOM 670 C C . ILE A 1 79 ? 8.436 -5.197 -8.446 1.00 95.06 79 ILE A C 1
ATOM 672 O O . ILE A 1 79 ? 9.623 -4.977 -8.642 1.00 95.06 79 ILE A O 1
ATOM 676 N N . GLY A 1 80 ? 7.976 -5.568 -7.248 1.00 93.00 80 GLY A N 1
ATOM 677 C CA . GLY A 1 80 ? 8.774 -5.637 -6.013 1.00 93.00 80 GLY A CA 1
ATOM 678 C C . GLY A 1 80 ? 9.797 -6.779 -5.949 1.00 93.00 80 GLY A C 1
ATOM 679 O O . GLY A 1 80 ? 10.353 -7.076 -4.890 1.00 93.00 80 GLY A O 1
ATOM 680 N N . LYS A 1 81 ? 10.089 -7.436 -7.073 1.00 89.94 81 LYS A N 1
ATOM 681 C CA . LYS A 1 81 ? 11.157 -8.431 -7.208 1.00 89.94 81 LYS A CA 1
ATOM 682 C C . LYS A 1 81 ? 12.356 -7.762 -7.880 1.00 89.94 81 LYS A C 1
ATOM 684 O O . LYS A 1 81 ? 12.251 -7.357 -9.030 1.00 89.94 81 LYS A O 1
ATOM 689 N N . LYS A 1 82 ? 13.477 -7.636 -7.158 1.00 85.44 82 LYS A N 1
ATOM 690 C CA . LYS A 1 82 ? 14.716 -7.078 -7.718 1.00 85.44 82 LYS A CA 1
ATOM 691 C C . LYS A 1 82 ? 15.246 -8.022 -8.797 1.00 85.44 82 LYS A C 1
ATOM 693 O O . LYS A 1 82 ? 15.233 -9.238 -8.610 1.00 85.44 82 LYS A O 1
ATOM 698 N N . THR A 1 83 ? 15.714 -7.451 -9.896 1.00 85.88 83 THR A N 1
ATOM 699 C CA . THR A 1 83 ? 16.400 -8.145 -10.987 1.00 85.88 83 THR A CA 1
ATOM 700 C C . THR A 1 83 ? 17.713 -7.436 -11.282 1.00 85.88 83 THR A C 1
ATOM 702 O O . THR A 1 83 ? 17.862 -6.248 -10.992 1.00 85.88 83 THR A O 1
ATOM 705 N N . VAL A 1 84 ? 18.663 -8.153 -11.870 1.00 84.62 84 VAL A N 1
ATOM 706 C CA . VAL A 1 84 ? 19.912 -7.564 -12.360 1.00 84.62 84 VAL A CA 1
ATOM 707 C C . VAL A 1 84 ? 19.627 -6.940 -13.728 1.00 84.62 84 VAL A C 1
ATOM 709 O O . VAL A 1 84 ? 19.054 -7.596 -14.597 1.00 84.62 84 VAL A O 1
ATOM 712 N N . SER A 1 85 ? 19.921 -5.650 -13.893 1.00 79.75 85 SER A N 1
ATOM 713 C CA . SER A 1 85 ? 19.822 -4.964 -15.185 1.00 79.75 85 SER A CA 1
ATOM 714 C C . SER A 1 85 ? 20.952 -5.400 -16.121 1.00 79.75 85 SER A C 1
ATOM 716 O O . SER A 1 85 ? 21.931 -6.006 -15.696 1.00 79.75 85 SER A O 1
ATOM 718 N N . GLN A 1 86 ? 20.865 -5.012 -17.395 1.00 78.19 86 GLN A N 1
ATOM 719 C CA . GLN A 1 86 ? 21.948 -5.228 -18.367 1.00 78.19 86 GLN A CA 1
ATOM 720 C C . GLN A 1 86 ? 23.283 -4.595 -17.933 1.00 78.19 86 GLN A C 1
ATOM 722 O O . GLN A 1 86 ? 24.341 -5.082 -18.301 1.00 78.19 86 GLN A O 1
ATOM 727 N N . SER A 1 87 ? 23.236 -3.542 -17.112 1.00 83.31 87 SER A N 1
ATOM 728 C CA . SER A 1 87 ? 24.412 -2.881 -16.534 1.00 83.31 87 SER A CA 1
ATOM 729 C C . SER A 1 87 ? 24.942 -3.540 -15.251 1.00 83.31 87 SER A C 1
ATOM 731 O O . SER A 1 87 ? 25.777 -2.953 -14.571 1.00 83.31 87 SER A O 1
ATOM 733 N N . GLY A 1 88 ? 24.429 -4.712 -14.863 1.00 83.56 88 GLY A N 1
ATOM 734 C CA . GLY A 1 88 ? 24.846 -5.418 -13.645 1.00 83.56 88 GLY A CA 1
ATOM 735 C C . GLY A 1 88 ? 24.288 -4.836 -12.340 1.00 83.56 88 GLY A C 1
ATOM 736 O O . GLY A 1 88 ? 24.562 -5.360 -11.263 1.00 83.56 88 GLY A O 1
ATOM 737 N N . LEU A 1 89 ? 23.475 -3.777 -12.405 1.00 85.56 89 LEU A N 1
ATOM 738 C CA . LEU A 1 89 ? 22.904 -3.118 -11.230 1.00 85.56 89 LEU A CA 1
ATOM 739 C C . LEU A 1 89 ? 21.560 -3.740 -10.835 1.00 85.56 89 LEU A C 1
ATOM 741 O O . LEU A 1 89 ? 20.715 -4.055 -11.676 1.00 85.56 89 LEU A O 1
ATOM 745 N N . PHE A 1 90 ? 21.307 -3.860 -9.532 1.00 84.44 90 PHE A N 1
ATOM 746 C CA . PHE A 1 90 ? 19.986 -4.262 -9.055 1.00 84.44 90 PHE A CA 1
ATOM 747 C C . PHE A 1 90 ? 18.950 -3.177 -9.348 1.00 84.44 90 PHE A C 1
ATOM 749 O O . PHE A 1 90 ? 19.101 -2.015 -8.971 1.00 84.44 90 PHE A O 1
ATOM 756 N N . SER A 1 91 ? 17.848 -3.573 -9.973 1.00 87.06 91 SER A N 1
ATOM 757 C CA . SER A 1 91 ? 16.731 -2.687 -10.273 1.00 87.06 91 SER A CA 1
ATOM 758 C C . SER A 1 91 ? 15.397 -3.399 -10.093 1.00 87.06 91 SER A C 1
ATOM 760 O O . SER A 1 91 ? 15.315 -4.626 -10.044 1.00 87.06 91 SER A O 1
ATOM 762 N N . TYR A 1 92 ? 14.335 -2.610 -9.965 1.00 90.19 92 TYR A N 1
ATOM 763 C CA . TYR A 1 92 ? 12.976 -3.127 -10.011 1.00 90.19 92 TYR A CA 1
ATOM 764 C C . TYR A 1 92 ? 12.439 -3.056 -11.444 1.00 90.19 92 TYR A C 1
ATOM 766 O O . TYR A 1 92 ? 12.365 -1.944 -11.992 1.00 90.19 92 TYR A O 1
ATOM 774 N N . PRO A 1 93 ? 12.019 -4.190 -12.041 1.00 91.81 93 PRO A N 1
ATOM 775 C CA . PRO A 1 93 ? 11.317 -4.188 -13.314 1.00 91.81 93 PRO A CA 1
ATOM 776 C C . PRO A 1 93 ? 10.124 -3.238 -13.257 1.00 91.81 93 PRO A C 1
ATOM 778 O O . PRO A 1 93 ? 9.363 -3.222 -12.285 1.00 91.81 93 PRO A O 1
ATOM 781 N N . THR A 1 94 ? 9.979 -2.416 -14.291 1.00 91.38 94 THR A N 1
ATOM 782 C CA . THR A 1 94 ? 8.949 -1.380 -14.347 1.00 91.38 94 THR A CA 1
ATOM 783 C C . THR A 1 94 ? 8.162 -1.512 -15.641 1.00 91.38 94 THR A C 1
ATOM 785 O O . THR A 1 94 ? 8.733 -1.499 -16.729 1.00 91.38 94 THR A O 1
ATOM 788 N N . LEU A 1 95 ? 6.845 -1.632 -15.518 1.00 90.69 95 LEU A N 1
ATOM 789 C CA . LEU A 1 95 ? 5.916 -1.725 -16.634 1.00 90.69 95 LEU A CA 1
ATOM 790 C C . LEU A 1 95 ? 5.167 -0.405 -16.760 1.00 90.69 95 LEU A C 1
ATOM 792 O O . LEU A 1 95 ? 4.441 0.004 -15.856 1.00 90.69 95 LEU A O 1
ATOM 796 N N . PHE A 1 96 ? 5.331 0.267 -17.889 1.00 88.81 96 PHE A N 1
ATOM 797 C CA . PHE A 1 96 ? 4.596 1.492 -18.169 1.00 88.81 96 PHE A CA 1
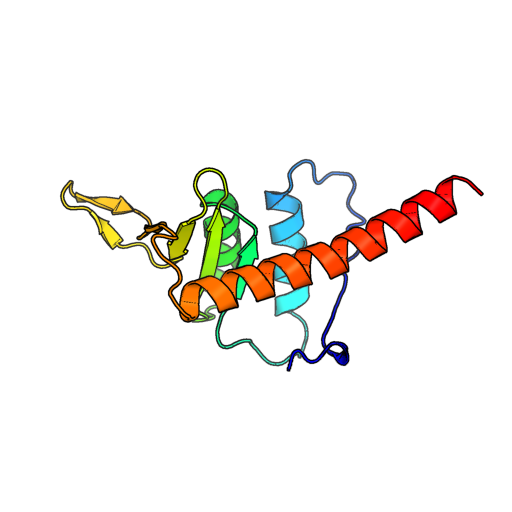ATOM 798 C C . PHE A 1 96 ? 3.182 1.152 -18.626 1.00 88.81 96 PHE A C 1
ATOM 800 O O . PHE A 1 96 ? 2.998 0.218 -19.409 1.00 88.81 96 PHE A O 1
ATOM 807 N N . PHE A 1 97 ? 2.197 1.931 -18.173 1.00 81.25 97 PHE A N 1
ATOM 808 C CA . PHE A 1 97 ? 0.823 1.833 -18.662 1.00 81.25 97 PHE A CA 1
ATOM 809 C C . PHE A 1 97 ? 0.770 2.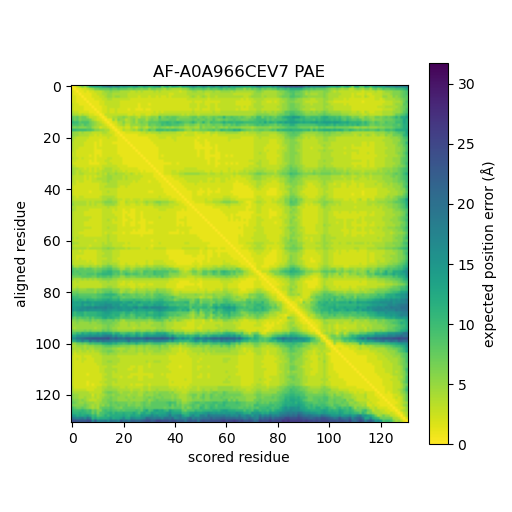357 -20.106 1.00 81.25 97 PHE A C 1
ATOM 811 O O . PHE A 1 97 ? 0.350 3.484 -20.356 1.00 81.25 97 PHE A O 1
ATOM 818 N N . LYS A 1 98 ? 1.250 1.559 -21.061 1.00 71.38 98 LYS A N 1
ATOM 819 C CA . LYS A 1 98 ? 1.069 1.791 -22.493 1.00 71.38 98 LYS A CA 1
ATOM 820 C C . LYS A 1 98 ? -0.135 0.958 -22.941 1.00 71.38 98 LYS A C 1
ATOM 822 O O . LYS A 1 98 ? -0.135 -0.262 -22.769 1.00 71.38 98 LYS A O 1
ATOM 827 N N . ASN A 1 99 ? -1.129 1.625 -23.526 1.00 64.12 99 ASN A N 1
ATOM 828 C CA . ASN A 1 99 ? -2.332 1.051 -24.147 1.00 64.12 99 ASN A CA 1
ATOM 829 C C . ASN A 1 99 ? -3.424 0.580 -23.158 1.00 64.12 99 ASN A C 1
ATOM 831 O O . ASN A 1 99 ? -3.152 0.264 -21.999 1.00 64.12 99 ASN A O 1
ATOM 835 N N . ASN A 1 100 ? -4.669 0.495 -23.650 1.00 68.00 100 ASN A N 1
ATOM 836 C CA . ASN A 1 100 ? -5.867 0.000 -22.946 1.00 68.00 100 ASN A CA 1
ATOM 837 C C . ASN A 1 100 ? -5.825 -1.522 -22.697 1.00 68.00 100 ASN A C 1
ATOM 839 O O . ASN A 1 100 ? -6.732 -2.258 -23.080 1.00 68.00 100 ASN A O 1
ATOM 843 N N . ARG A 1 101 ? -4.759 -2.033 -22.069 1.00 83.94 101 ARG A N 1
ATOM 844 C CA . ARG A 1 101 ? -4.682 -3.458 -21.725 1.00 83.94 101 ARG A CA 1
ATOM 845 C C . ARG A 1 101 ? -5.589 -3.759 -20.522 1.00 83.94 101 ARG A C 1
ATOM 847 O O . ARG A 1 101 ? -5.512 -3.033 -19.527 1.00 83.94 101 ARG A O 1
ATOM 854 N N . PRO A 1 102 ? -6.369 -4.857 -20.539 1.00 86.81 102 PRO A N 1
ATOM 855 C CA . PRO A 1 102 ? -7.293 -5.199 -19.453 1.00 86.81 102 PRO A CA 1
ATOM 856 C C . PRO A 1 102 ? -6.648 -5.237 -18.060 1.00 86.81 102 PRO A C 1
ATOM 858 O O . PRO A 1 102 ? -7.197 -4.682 -17.111 1.00 86.81 102 PRO A O 1
ATOM 861 N N . GLY A 1 103 ? -5.444 -5.810 -17.939 1.00 87.44 103 GLY A N 1
ATOM 862 C CA . GLY A 1 103 ? -4.727 -5.876 -16.659 1.00 87.44 103 GLY A CA 1
ATOM 863 C C . GLY A 1 103 ? -4.369 -4.498 -16.095 1.00 87.44 103 GLY A C 1
ATOM 864 O O . GLY A 1 103 ? -4.547 -4.242 -14.908 1.00 87.44 103 GLY A O 1
ATOM 865 N N . PHE A 1 104 ? -3.938 -3.568 -16.948 1.00 88.06 104 PHE A N 1
ATOM 866 C CA . PHE A 1 104 ? -3.669 -2.192 -16.535 1.00 88.06 104 PHE A CA 1
ATOM 867 C C . PHE A 1 104 ? -4.952 -1.464 -16.109 1.00 88.06 104 PHE A C 1
ATOM 869 O O . PHE A 1 104 ? -4.953 -0.752 -15.104 1.00 88.06 104 PHE A O 1
ATOM 876 N N . ASN A 1 105 ? -6.061 -1.684 -16.815 1.00 88.44 105 ASN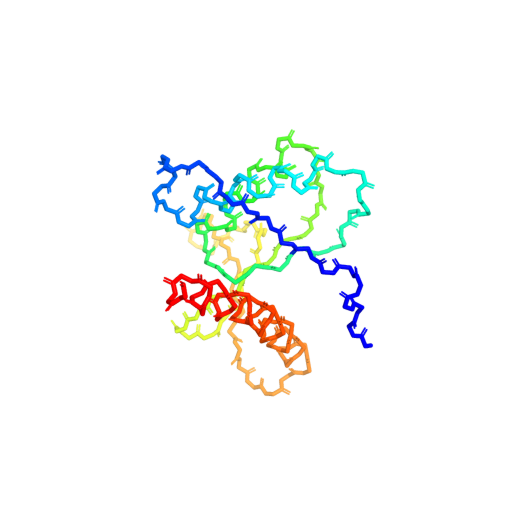 A N 1
ATOM 877 C CA . ASN A 1 105 ? -7.349 -1.104 -16.439 1.00 88.44 105 ASN A CA 1
ATOM 878 C C . ASN A 1 105 ? -7.811 -1.600 -15.062 1.00 88.44 105 ASN A C 1
ATOM 880 O O . ASN A 1 105 ? -8.230 -0.790 -14.238 1.00 88.44 105 ASN A O 1
ATOM 884 N N . LEU A 1 106 ? -7.647 -2.893 -14.771 1.00 91.00 106 LEU A N 1
ATOM 885 C CA . LEU A 1 106 ? -7.955 -3.455 -13.456 1.00 91.00 106 LEU A CA 1
ATOM 886 C C . LEU A 1 106 ? -7.112 -2.813 -12.343 1.00 91.00 106 LEU A C 1
ATOM 888 O O . LEU A 1 106 ? -7.650 -2.394 -11.321 1.00 91.00 106 LEU A O 1
ATOM 892 N N . ILE A 1 107 ? -5.797 -2.685 -12.542 1.00 91.31 107 ILE A N 1
ATOM 893 C CA . ILE A 1 107 ? -4.906 -2.070 -11.545 1.00 91.31 107 ILE A CA 1
ATOM 894 C C . ILE A 1 107 ? -5.275 -0.601 -11.290 1.00 91.31 107 ILE A C 1
ATOM 896 O O . ILE A 1 107 ? -5.283 -0.163 -10.138 1.00 91.31 107 ILE A O 1
ATOM 900 N N . ARG A 1 108 ? -5.638 0.153 -12.337 1.00 88.56 108 ARG A N 1
ATOM 901 C CA . ARG A 1 108 ? -6.159 1.523 -12.191 1.00 88.56 108 ARG A CA 1
ATOM 902 C C . ARG A 1 108 ? -7.447 1.549 -11.373 1.00 88.56 108 ARG A C 1
ATOM 904 O O . ARG A 1 108 ? -7.518 2.308 -10.414 1.00 88.56 108 ARG A O 1
ATOM 911 N N . GLN A 1 109 ? -8.410 0.678 -11.676 1.00 91.25 109 GLN A N 1
ATOM 912 C CA . GLN A 1 109 ? -9.665 0.588 -10.920 1.00 91.25 109 GLN A CA 1
ATOM 913 C C . GLN A 1 109 ? -9.431 0.273 -9.436 1.00 91.25 109 GLN A C 1
ATOM 915 O O . GLN A 1 109 ? -10.047 0.897 -8.574 1.00 91.25 109 GLN A O 1
ATOM 920 N N . LEU A 1 110 ? -8.511 -0.646 -9.117 1.00 92.44 110 LEU A N 1
ATOM 921 C CA . LEU A 1 110 ? -8.155 -0.968 -7.730 1.00 92.44 110 LEU A CA 1
ATOM 922 C C . LEU A 1 110 ? -7.524 0.229 -7.004 1.00 92.44 110 LEU A C 1
ATOM 924 O O . LEU A 1 110 ? -7.886 0.517 -5.862 1.00 92.44 110 LEU A O 1
ATOM 928 N N . ARG A 1 111 ? -6.614 0.954 -7.669 1.00 91.31 111 ARG A N 1
ATOM 929 C CA . ARG A 1 111 ? -6.009 2.184 -7.135 1.00 91.31 111 ARG A CA 1
ATOM 930 C C . ARG A 1 111 ? -7.066 3.254 -6.880 1.00 91.31 111 ARG A C 1
ATOM 932 O O . ARG A 1 111 ? -7.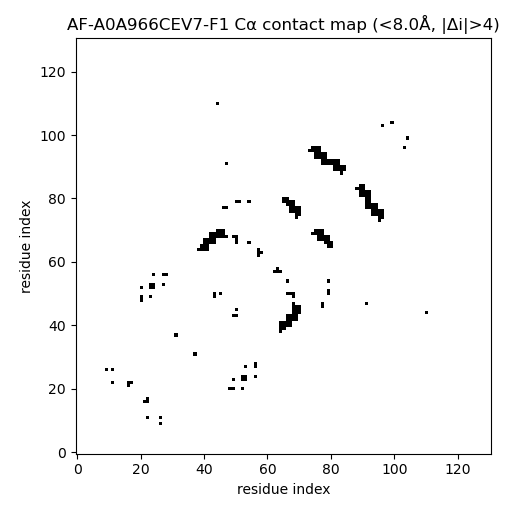069 3.884 -5.825 1.00 91.31 111 ARG A O 1
ATOM 939 N N . ASP A 1 112 ? -7.950 3.468 -7.843 1.00 91.38 112 ASP A N 1
ATOM 940 C CA . ASP A 1 112 ? -8.962 4.516 -7.775 1.00 91.38 112 ASP A CA 1
ATOM 941 C C . ASP A 1 112 ? -10.001 4.201 -6.687 1.00 91.38 112 ASP A C 1
ATOM 943 O O . ASP A 1 112 ? -10.404 5.096 -5.943 1.00 91.38 112 ASP A O 1
ATOM 947 N N . GLU A 1 113 ? -10.344 2.925 -6.484 1.00 94.69 113 GLU A N 1
ATOM 948 C CA . GLU A 1 113 ? -11.190 2.484 -5.372 1.00 94.69 113 GLU A CA 1
ATOM 949 C C . GLU A 1 113 ? -10.511 2.676 -4.004 1.00 94.69 113 GLU A C 1
ATOM 951 O O . GLU A 1 113 ? -11.145 3.159 -3.058 1.00 94.69 113 GLU A O 1
ATOM 956 N N . ALA A 1 114 ? -9.211 2.378 -3.893 1.00 93.44 114 ALA A N 1
ATOM 957 C CA . ALA A 1 114 ? -8.442 2.645 -2.677 1.00 93.44 114 ALA A CA 1
ATOM 958 C C . ALA A 1 114 ? -8.384 4.154 -2.364 1.00 93.44 114 ALA A C 1
ATOM 960 O O . ALA A 1 114 ? -8.660 4.566 -1.231 1.00 93.44 114 ALA A O 1
ATOM 961 N N . HIS A 1 115 ? -8.123 4.995 -3.374 1.00 92.25 115 HIS A N 1
ATOM 962 C CA . HIS A 1 115 ? -8.178 6.454 -3.246 1.00 92.25 115 HIS A CA 1
ATOM 963 C C . HIS A 1 115 ? -9.564 6.948 -2.829 1.00 92.25 115 HIS A C 1
ATOM 965 O O . HIS A 1 115 ? -9.673 7.779 -1.924 1.00 92.25 115 HIS A O 1
ATOM 971 N N . ARG A 1 116 ? -10.636 6.435 -3.448 1.00 94.00 116 ARG A N 1
ATOM 972 C CA . ARG A 1 116 ? -12.024 6.781 -3.108 1.00 94.00 116 ARG A CA 1
ATOM 973 C C . ARG A 1 116 ? -12.314 6.473 -1.640 1.00 94.00 116 ARG A C 1
ATOM 975 O O . ARG A 1 116 ? -12.892 7.303 -0.931 1.00 94.00 116 ARG A O 1
ATOM 982 N N . PHE A 1 117 ? -11.901 5.297 -1.169 1.00 94.31 117 PHE A N 1
ATOM 983 C CA . PHE A 1 117 ? -12.100 4.878 0.215 1.00 94.31 117 PHE A CA 1
ATOM 984 C C . PHE A 1 117 ? -11.340 5.756 1.222 1.00 94.31 117 PHE A C 1
ATOM 986 O O . PHE A 1 117 ? -11.908 6.108 2.266 1.00 94.31 117 PHE A O 1
ATOM 993 N N . ALA A 1 118 ? -10.104 6.147 0.896 1.00 90.81 118 ALA A N 1
ATOM 994 C CA . ALA A 1 118 ? -9.287 7.046 1.711 1.00 90.81 118 ALA A CA 1
ATOM 995 C C . ALA A 1 118 ? -9.848 8.479 1.732 1.00 90.81 118 ALA A C 1
ATOM 997 O O . ALA A 1 118 ? -10.089 9.035 2.805 1.00 90.81 118 ALA A O 1
ATOM 998 N N . LYS A 1 119 ? -10.156 9.061 0.563 1.00 90.88 119 LYS A N 1
ATOM 999 C CA . LYS A 1 119 ? -10.685 10.432 0.436 1.00 90.88 119 LYS A CA 1
ATOM 1000 C C . LYS A 1 119 ? -11.994 10.618 1.203 1.00 90.88 119 LYS A C 1
ATOM 1002 O O . LYS A 1 119 ? -12.152 11.623 1.894 1.00 90.88 119 LYS A O 1
ATOM 1007 N N . LYS A 1 120 ? -12.901 9.630 1.152 1.00 89.81 120 LYS A N 1
ATOM 1008 C CA . LYS A 1 120 ? -14.153 9.654 1.932 1.00 89.81 120 LYS A CA 1
ATOM 1009 C C . LYS A 1 120 ? -13.884 9.810 3.432 1.00 89.81 120 LYS A C 1
ATOM 1011 O O . LYS A 1 120 ? -14.617 10.517 4.110 1.00 89.81 120 LYS A O 1
ATOM 1016 N N . TYR A 1 121 ? -12.846 9.161 3.956 1.00 87.62 121 TYR A N 1
ATOM 1017 C CA . TYR A 1 121 ? -12.502 9.252 5.374 1.00 87.62 121 TYR A CA 1
ATOM 1018 C C . TYR A 1 121 ? -11.889 10.602 5.747 1.00 87.62 121 TYR A C 1
ATOM 1020 O O . TYR A 1 121 ? -12.285 11.185 6.751 1.00 87.62 121 TYR A O 1
ATOM 1028 N N . HIS A 1 122 ? -10.982 11.129 4.920 1.00 83.38 122 HIS A N 1
ATOM 1029 C CA . HIS A 1 122 ? -10.391 12.449 5.153 1.00 83.38 122 HIS A CA 1
ATOM 1030 C C . HIS A 1 122 ? -11.442 13.567 5.158 1.00 83.38 122 HIS A C 1
ATOM 1032 O O . HIS A 1 122 ? -11.386 14.435 6.025 1.00 83.38 122 HIS A O 1
ATOM 1038 N N . LEU A 1 123 ? -12.434 13.513 4.260 1.00 85.44 123 LEU A N 1
ATOM 1039 C CA . LEU A 1 123 ? -13.561 14.456 4.276 1.00 85.44 123 LEU A CA 1
ATOM 1040 C C . LEU A 1 123 ? -14.361 14.375 5.583 1.00 85.44 123 LEU A C 1
ATOM 1042 O O . LEU A 1 123 ? -14.651 15.403 6.187 1.00 85.44 123 LEU A O 1
ATOM 1046 N N . LEU A 1 124 ? -14.680 13.161 6.046 1.00 86.94 124 LEU A N 1
ATOM 1047 C CA . LEU A 1 124 ? -15.415 12.964 7.300 1.00 86.94 124 LEU A CA 1
ATOM 1048 C C . LEU A 1 124 ? -14.657 13.524 8.511 1.00 86.94 124 LEU A C 1
ATOM 1050 O O . LEU A 1 124 ? -15.272 14.135 9.379 1.00 86.94 124 LEU A O 1
ATOM 1054 N N . LEU A 1 125 ? -13.338 13.319 8.573 1.00 83.56 125 LEU A N 1
ATOM 1055 C CA . LEU A 1 125 ? -12.511 13.858 9.655 1.00 83.56 125 LEU A CA 1
ATOM 1056 C C . LEU A 1 125 ? -12.449 15.386 9.619 1.00 83.56 125 LEU A C 1
ATOM 1058 O O . LEU A 1 125 ? -12.590 16.014 10.663 1.00 83.56 125 LEU A O 1
ATOM 1062 N N . ARG A 1 126 ? -12.293 15.979 8.430 1.00 79.12 126 ARG A N 1
ATOM 1063 C CA . ARG A 1 126 ? -12.256 17.437 8.271 1.00 79.12 126 ARG A CA 1
ATOM 1064 C C . ARG A 1 126 ? -13.566 18.087 8.715 1.00 79.12 126 ARG A C 1
ATOM 1066 O O . ARG A 1 126 ? -13.528 19.070 9.441 1.00 79.12 126 ARG A O 1
ATOM 1073 N N . ASN A 1 127 ? -14.709 17.517 8.337 1.00 83.19 127 ASN A N 1
ATOM 1074 C CA . ASN A 1 127 ? -16.015 18.053 8.730 1.00 83.19 127 ASN A CA 1
ATOM 1075 C C . ASN A 1 127 ? -16.249 17.973 10.244 1.00 83.19 127 ASN A C 1
ATOM 1077 O O . ASN A 1 127 ? -16.873 18.864 10.800 1.00 83.19 127 ASN A O 1
ATOM 1081 N N . LYS A 1 128 ? -15.721 16.942 10.916 1.00 80.62 128 LYS A N 1
ATOM 1082 C CA . LYS A 1 128 ? -15.786 16.821 12.381 1.00 80.62 128 LYS A CA 1
ATOM 1083 C C . LYS A 1 128 ? -14.884 17.795 13.138 1.00 80.62 128 LYS A C 1
ATOM 1085 O O . LYS A 1 128 ? -15.109 17.978 14.318 1.00 80.62 128 LYS A O 1
ATOM 1090 N N . MET A 1 129 ? -13.846 18.337 12.504 1.00 73.75 129 MET A N 1
ATOM 1091 C CA . MET A 1 129 ? -12.961 19.338 13.117 1.00 73.75 129 MET A CA 1
ATOM 1092 C C . MET A 1 129 ? -13.470 20.773 12.931 1.00 73.75 129 MET A C 1
ATOM 1094 O O . MET A 1 129 ? -12.936 21.680 13.554 1.00 73.75 129 MET A O 1
ATOM 1098 N N . MET A 1 130 ? -14.444 20.986 12.038 1.00 62.62 130 MET A N 1
ATOM 1099 C CA . MET A 1 130 ? -15.078 22.291 11.799 1.00 62.62 130 MET A CA 1
ATOM 1100 C C . MET A 1 130 ? -16.372 22.487 12.609 1.00 62.62 130 MET A C 1
ATOM 1102 O O . MET A 1 130 ? -17.003 23.532 12.483 1.00 62.62 130 MET A O 1
ATOM 1106 N N . LEU A 1 131 ? -16.762 21.484 13.399 1.00 50.97 131 LEU A N 1
ATOM 1107 C CA . LEU A 1 131 ? -17.839 21.512 14.391 1.00 50.97 131 LEU A CA 1
ATOM 1108 C C . LEU A 1 131 ? -17.208 21.444 15.781 1.00 50.97 131 LEU A C 1
ATOM 1110 O O . LEU A 1 131 ? -17.763 22.086 16.693 1.00 50.97 131 LEU A O 1
#

Radius of gyration: 16.41 Å; Cα contacts (8 Å, |Δi|>4): 125; chains: 1; bounding box: 43×37×41 Å

Sequence (131 aa):
YVDKKQYRRFKINNQKLQSDVERLHEVMRRRLRQNWPKPDLFIIDGGRPQIDTIKLILDELKLKIPLIGIAKRPDRIIIGKKTVSQSGLFSYPTLFFKNNRPGFNLIRQLRDEAHRFAKKYHLLLRNKMML

pLDDT: mean 89.99, std 7.71, range [50.97, 97.19]

Foldseek 3Di:
DDDPVPDDDDDDPDPPDDDPLSVLLVVLLVVVPDPDDDDLEAEEQDDDSNLVSNVVVCVVVVHPRWYWYFYVDPTKIWTSDWDQDPVRDTDTDIGTPDDPDVVVVVSVVVVVVVVVVVVVVVVVVVVVVVD

Secondary structure (DSSP, 8-state):
---GGG--------TT--SHHHHHHHHHHHHHHSSPPPPS-EEEE--HHHHHHHHHHHHHTT----EEEEETTTTEEEESS-EE-TTS-EE--EEE--S--HHHHHHHHHHHHHHHHHHHHHHHHHHHH--

Mean predicted aligned error: 5.02 Å